Protein AF-A0AAN8D8A7-F1 (afdb_monomer)

Secondary structure (DSSP, 8-state):
--TT--PPPTT--TTSHHHHHHHHHT-TT--SEEE-TTSS-EEE-HHHHHHHTSSTTGGGSTTS-S---HHHHHHHHHHTT-----S-------HHHHS--

pLDDT: mean 79.3, std 17.34, range [37.09, 96.5]

Structure (mmCIF, N/CA/C/O backbone):
data_AF-A0AAN8D8A7-F1
#
_entry.id   AF-A0AAN8D8A7-F1
#
loop_
_atom_site.group_PDB
_atom_site.id
_atom_site.type_symbol
_atom_site.label_atom_id
_atom_site.label_alt_id
_atom_site.label_comp_id
_atom_site.label_asym_id
_atom_site.label_entity_id
_atom_site.label_seq_id
_atom_site.pdbx_PDB_ins_code
_atom_site.Cartn_x
_atom_site.Cartn_y
_atom_site.Cartn_z
_atom_site.occupancy
_atom_site.B_iso_or_equiv
_atom_site.auth_seq_id
_atom_site.auth_comp_id
_atom_site.auth_asym_id
_atom_site.auth_atom_id
_atom_site.pdbx_PDB_model_num
ATOM 1 N N . MET A 1 1 ? 6.353 -18.367 11.841 1.00 39.69 1 MET A N 1
ATOM 2 C CA . MET A 1 1 ? 6.984 -18.173 10.521 1.00 39.69 1 MET A CA 1
ATOM 3 C C . MET A 1 1 ? 8.100 -17.159 10.699 1.00 39.69 1 MET A C 1
ATOM 5 O O . MET A 1 1 ? 7.867 -16.151 11.352 1.00 39.69 1 MET A O 1
ATOM 9 N N . ASP A 1 2 ? 9.314 -17.483 10.261 1.00 37.09 2 ASP A N 1
ATOM 10 C CA . ASP A 1 2 ? 10.498 -16.638 10.451 1.00 37.09 2 ASP A CA 1
ATOM 11 C C . ASP A 1 2 ? 10.412 -15.402 9.537 1.00 37.09 2 ASP A C 1
ATOM 13 O O . ASP A 1 2 ? 10.253 -15.527 8.325 1.00 37.09 2 ASP A O 1
ATOM 17 N N . PHE A 1 3 ? 10.508 -14.197 10.107 1.00 48.66 3 PHE A N 1
ATOM 18 C CA . PHE A 1 3 ? 10.445 -12.918 9.380 1.00 48.66 3 PHE A CA 1
ATOM 19 C C . PHE A 1 3 ? 11.588 -12.724 8.369 1.00 48.66 3 PHE A C 1
ATOM 21 O O . PHE A 1 3 ? 11.584 -11.750 7.607 1.00 48.66 3 PHE A O 1
ATOM 28 N N . ARG A 1 4 ? 12.583 -13.617 8.401 1.00 46.09 4 ARG A N 1
ATOM 29 C CA . ARG A 1 4 ? 13.816 -13.553 7.615 1.00 46.09 4 ARG A CA 1
ATOM 30 C C . ARG A 1 4 ? 13.706 -14.147 6.215 1.00 46.09 4 ARG A C 1
ATOM 32 O O . ARG A 1 4 ? 14.566 -13.829 5.403 1.00 46.09 4 ARG A O 1
ATOM 39 N N . ASP A 1 5 ? 12.655 -14.904 5.899 1.00 50.41 5 ASP A N 1
ATOM 40 C CA . ASP A 1 5 ? 12.458 -15.454 4.550 1.00 50.41 5 ASP A CA 1
ATOM 41 C C . ASP A 1 5 ? 11.337 -14.730 3.787 1.00 50.41 5 ASP A C 1
ATOM 43 O O . ASP A 1 5 ? 10.329 -15.297 3.379 1.00 50.41 5 ASP A O 1
ATOM 47 N N . ARG A 1 6 ? 11.497 -13.411 3.630 1.00 62.69 6 ARG A N 1
ATOM 48 C CA . ARG A 1 6 ? 10.740 -12.602 2.653 1.00 62.69 6 ARG A CA 1
ATOM 49 C C . ARG A 1 6 ? 11.533 -12.466 1.352 1.00 62.69 6 ARG A C 1
ATOM 51 O O . ARG A 1 6 ? 11.586 -11.385 0.761 1.00 62.69 6 ARG A O 1
ATOM 58 N N . SER A 1 7 ? 12.220 -13.536 0.958 1.00 70.19 7 SER A N 1
ATOM 59 C CA . SER A 1 7 ? 12.9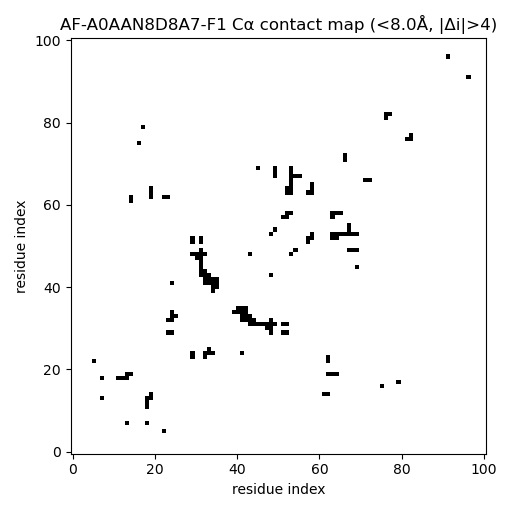22 -13.581 -0.315 1.00 70.19 7 SER A CA 1
ATOM 60 C C . SER A 1 7 ? 11.881 -13.621 -1.439 1.00 70.19 7 SER A C 1
ATOM 62 O O . SER A 1 7 ? 10.907 -14.371 -1.398 1.00 70.19 7 SER A O 1
ATOM 64 N N . LEU A 1 8 ? 12.013 -12.714 -2.407 1.00 72.88 8 LEU A N 1
ATOM 65 C CA . LEU A 1 8 ? 11.176 -12.758 -3.601 1.00 72.88 8 LEU A CA 1
ATOM 66 C C . LEU A 1 8 ? 11.688 -13.872 -4.521 1.00 72.88 8 LEU A C 1
ATOM 68 O O . LEU A 1 8 ? 12.902 -14.068 -4.576 1.00 72.88 8 LEU A O 1
ATOM 72 N N . PRO A 1 9 ? 10.801 -14.546 -5.273 1.00 78.75 9 PRO A N 1
ATOM 73 C CA . PRO A 1 9 ? 11.207 -15.482 -6.312 1.00 78.75 9 PRO A CA 1
ATOM 74 C C . PRO A 1 9 ? 12.245 -14.886 -7.268 1.00 78.75 9 PRO A C 1
ATOM 76 O O . PRO A 1 9 ? 12.179 -13.699 -7.620 1.00 78.75 9 PRO A O 1
ATOM 79 N N . ASP A 1 10 ? 13.164 -15.731 -7.731 1.00 78.50 10 ASP A N 1
ATOM 80 C CA . ASP A 1 10 ? 14.174 -15.351 -8.713 1.00 78.50 10 ASP A CA 1
ATOM 81 C C . ASP A 1 10 ? 13.523 -14.751 -9.970 1.00 78.50 10 ASP A C 1
ATOM 83 O O . ASP A 1 10 ? 12.520 -15.244 -10.488 1.00 78.50 10 ASP A O 1
ATOM 87 N N . GLY A 1 11 ? 14.088 -13.644 -10.457 1.00 80.19 11 GLY A N 1
ATOM 88 C CA . GLY A 1 11 ? 13.574 -12.913 -11.620 1.00 80.19 11 GLY A CA 1
ATOM 89 C C . GLY A 1 11 ? 12.574 -11.796 -11.298 1.00 80.19 11 GLY A C 1
ATOM 90 O O . GLY A 1 11 ? 12.258 -10.998 -12.184 1.00 80.19 11 GLY A O 1
ATOM 91 N N . ILE A 1 12 ? 12.124 -11.652 -10.046 1.00 82.38 12 ILE A N 1
ATOM 92 C CA . ILE A 1 12 ? 11.326 -10.491 -9.633 1.00 82.38 12 ILE A CA 1
ATOM 93 C C . ILE A 1 12 ? 12.252 -9.341 -9.240 1.00 82.38 12 ILE A C 1
ATOM 95 O O . ILE A 1 12 ? 13.016 -9.427 -8.283 1.00 82.38 12 ILE A O 1
ATOM 99 N N . ASN A 1 13 ? 12.145 -8.210 -9.942 1.00 86.06 13 ASN A N 1
ATOM 100 C CA . ASN A 1 13 ? 12.854 -6.997 -9.545 1.00 86.06 13 ASN A CA 1
ATOM 101 C C . ASN A 1 13 ? 12.284 -6.467 -8.211 1.00 86.06 13 ASN A C 1
ATOM 103 O O . ASN A 1 13 ? 11.149 -5.982 -8.197 1.00 86.06 13 ASN A O 1
ATOM 107 N N . PRO A 1 14 ? 13.057 -6.463 -7.107 1.00 84.88 14 PRO A N 1
ATOM 108 C CA . PRO A 1 14 ? 12.557 -6.087 -5.786 1.00 84.88 14 PRO A CA 1
ATOM 109 C C . PRO A 1 14 ? 12.147 -4.613 -5.686 1.00 84.88 14 PRO A C 1
ATOM 111 O O . PRO A 1 14 ? 11.476 -4.234 -4.725 1.00 84.88 14 PRO A O 1
ATOM 114 N N . MET A 1 15 ? 12.553 -3.779 -6.647 1.00 85.56 15 MET A N 1
ATOM 115 C CA . MET A 1 15 ? 12.247 -2.350 -6.687 1.00 85.56 15 MET A CA 1
ATOM 116 C C . MET A 1 15 ? 10.968 -2.023 -7.458 1.00 85.56 15 MET A C 1
ATOM 118 O O . MET A 1 15 ? 10.519 -0.874 -7.405 1.00 85.56 15 MET A O 1
ATOM 122 N N . ASN A 1 16 ? 10.384 -2.992 -8.170 1.00 89.56 16 ASN A N 1
ATOM 123 C CA . ASN A 1 16 ? 9.137 -2.774 -8.892 1.00 89.56 16 ASN A CA 1
ATOM 124 C C . ASN A 1 16 ? 7.941 -2.659 -7.929 1.00 89.56 16 ASN A C 1
ATOM 126 O O . ASN A 1 16 ? 8.021 -2.987 -6.743 1.00 89.56 16 ASN A O 1
ATOM 130 N N . PHE A 1 17 ? 6.825 -2.145 -8.441 1.00 91.12 17 PHE A N 1
ATOM 131 C CA . PHE A 1 17 ? 5.646 -1.889 -7.620 1.00 91.12 17 PHE A CA 1
ATOM 132 C C . PHE A 1 17 ? 5.048 -3.166 -6.995 1.00 91.12 17 PHE A C 1
ATOM 134 O O . PHE A 1 17 ? 4.844 -3.140 -5.784 1.00 91.12 17 PHE A O 1
ATOM 141 N N . PRO A 1 18 ? 4.834 -4.285 -7.722 1.00 92.12 18 PRO A N 1
ATOM 142 C CA . PRO A 1 18 ? 4.288 -5.510 -7.129 1.00 92.12 18 PRO A CA 1
ATOM 143 C C . PRO A 1 18 ? 5.134 -6.068 -5.984 1.00 92.12 18 PRO A C 1
ATOM 145 O O . PRO A 1 18 ? 4.598 -6.425 -4.940 1.00 92.12 18 PRO A O 1
ATOM 148 N N . ALA A 1 19 ? 6.460 -6.080 -6.143 1.00 90.62 19 ALA A N 1
ATOM 149 C CA . ALA A 1 19 ? 7.391 -6.519 -5.111 1.00 90.62 19 ALA A CA 1
ATOM 150 C C . ALA A 1 19 ? 7.278 -5.669 -3.838 1.00 90.62 19 ALA A C 1
ATOM 152 O O . ALA A 1 19 ? 7.210 -6.200 -2.728 1.00 90.62 19 ALA A O 1
ATOM 153 N N . LYS A 1 20 ? 7.239 -4.341 -4.000 1.00 90.69 20 LYS A N 1
ATOM 154 C CA . LYS A 1 20 ? 7.073 -3.402 -2.884 1.00 90.69 20 LYS A CA 1
ATOM 155 C C . LYS A 1 20 ? 5.708 -3.537 -2.225 1.00 90.69 20 LYS A C 1
ATOM 157 O O . LYS A 1 20 ? 5.637 -3.569 -1.003 1.00 90.69 20 LYS A O 1
ATOM 162 N N . LEU A 1 21 ? 4.646 -3.649 -3.021 1.00 92.44 21 LEU A N 1
ATOM 163 C CA . LEU A 1 21 ? 3.285 -3.837 -2.531 1.00 92.44 21 LEU A CA 1
ATOM 164 C C . LEU A 1 21 ? 3.176 -5.124 -1.708 1.00 92.44 21 LEU A C 1
ATOM 166 O O . LEU A 1 21 ? 2.661 -5.087 -0.599 1.00 92.44 21 LEU A O 1
ATOM 170 N N . TRP A 1 22 ? 3.727 -6.236 -2.195 1.00 90.81 22 TRP A N 1
ATOM 171 C CA . TRP A 1 22 ? 3.708 -7.497 -1.459 1.00 90.81 22 TRP A CA 1
ATOM 172 C C . TRP A 1 22 ? 4.417 -7.377 -0.105 1.00 90.81 22 TRP A C 1
ATOM 174 O O . TRP A 1 22 ? 3.844 -7.752 0.916 1.00 90.81 22 TRP A O 1
ATOM 184 N N . ARG A 1 23 ? 5.627 -6.798 -0.053 1.00 90.06 23 ARG A N 1
ATOM 185 C CA . ARG A 1 23 ? 6.342 -6.599 1.224 1.00 90.06 23 ARG A CA 1
ATOM 186 C C . ARG A 1 23 ? 5.596 -5.652 2.161 1.00 90.06 23 ARG A C 1
ATOM 188 O O . ARG A 1 23 ? 5.588 -5.881 3.366 1.00 90.06 23 ARG A O 1
ATOM 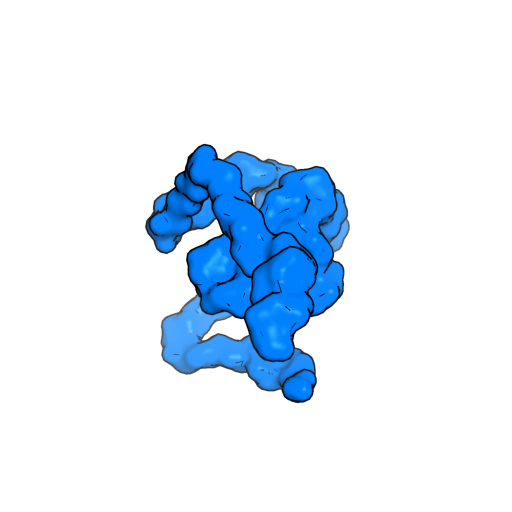195 N N . LEU A 1 24 ? 4.971 -4.616 1.605 1.00 90.62 24 LEU A N 1
ATOM 196 C CA . LEU A 1 24 ? 4.190 -3.628 2.338 1.00 90.62 24 LEU A CA 1
ATOM 197 C C . LEU A 1 24 ? 2.975 -4.265 3.026 1.00 90.62 24 LEU A C 1
ATOM 199 O O . LEU A 1 24 ? 2.811 -4.075 4.227 1.00 90.62 24 LEU A O 1
ATOM 203 N N . VAL A 1 25 ? 2.160 -5.023 2.287 1.00 92.06 25 VAL A N 1
ATOM 204 C CA . VAL A 1 25 ? 0.925 -5.641 2.805 1.00 92.06 25 VAL A CA 1
ATOM 205 C C . VAL A 1 25 ? 1.239 -6.795 3.770 1.00 92.06 25 VAL A C 1
ATOM 207 O O . VAL A 1 25 ? 0.504 -7.027 4.720 1.00 92.06 25 VAL A O 1
ATOM 210 N N . ASN A 1 26 ? 2.358 -7.503 3.570 1.00 89.31 26 ASN A N 1
ATOM 211 C CA . ASN A 1 26 ? 2.780 -8.625 4.423 1.00 89.31 26 ASN A CA 1
ATOM 212 C C . ASN A 1 26 ? 3.688 -8.214 5.599 1.00 89.31 26 ASN A C 1
ATOM 214 O O . ASN A 1 26 ? 4.312 -9.064 6.240 1.00 89.31 26 ASN A O 1
ATOM 218 N N . ASN A 1 27 ? 3.840 -6.919 5.877 1.00 88.00 27 ASN A N 1
ATOM 219 C CA . ASN A 1 27 ? 4.584 -6.457 7.042 1.00 88.00 27 ASN A CA 1
ATOM 220 C C . ASN A 1 27 ? 3.612 -6.171 8.196 1.00 88.00 27 ASN A C 1
ATOM 222 O O . ASN A 1 27 ? 2.874 -5.195 8.105 1.00 88.00 27 ASN A O 1
ATOM 226 N N . PRO A 1 28 ? 3.647 -6.933 9.307 1.00 87.19 28 PRO A N 1
ATOM 227 C CA . PRO A 1 28 ? 2.693 -6.759 10.408 1.00 87.19 28 PRO A CA 1
ATOM 228 C C . PRO A 1 28 ? 2.834 -5.423 11.150 1.00 87.19 28 PRO A C 1
ATOM 230 O O . PRO A 1 28 ? 1.984 -5.088 11.961 1.00 87.19 28 PRO A O 1
ATOM 233 N N . LEU A 1 29 ? 3.910 -4.669 10.903 1.00 88.06 29 LEU A N 1
ATOM 234 C CA . LEU A 1 29 ? 4.090 -3.321 11.450 1.00 88.06 29 LEU A CA 1
ATOM 235 C C . LEU A 1 29 ? 3.293 -2.252 10.689 1.00 88.06 29 LEU A C 1
ATOM 237 O O . LEU A 1 29 ? 3.226 -1.110 11.137 1.00 88.06 29 LEU A O 1
ATOM 241 N N . ASN A 1 30 ? 2.743 -2.598 9.524 1.00 89.44 30 ASN A N 1
ATOM 242 C CA . ASN A 1 30 ? 1.935 -1.699 8.719 1.00 89.44 30 ASN A CA 1
ATOM 243 C C . ASN A 1 30 ? 0.464 -1.975 9.019 1.00 89.44 30 ASN A C 1
ATOM 245 O O . ASN A 1 30 ? -0.079 -2.994 8.611 1.00 89.44 30 ASN A O 1
ATOM 249 N N . GLU A 1 31 ? -0.183 -1.053 9.716 1.00 90.00 31 GLU A N 1
ATOM 250 C CA . GLU A 1 31 ? -1.592 -1.184 10.100 1.00 90.00 31 GLU A CA 1
ATOM 251 C C . GLU A 1 31 ? -2.518 -0.516 9.075 1.00 90.00 31 GLU A C 1
ATOM 253 O O . GLU A 1 31 ? -3.697 -0.837 8.988 1.00 90.00 31 GLU A O 1
ATOM 258 N N . GLY A 1 32 ? -1.991 0.414 8.270 1.00 92.06 32 GLY A N 1
ATOM 259 C CA . GLY A 1 32 ? -2.770 1.123 7.250 1.00 92.06 32 GLY A CA 1
ATOM 260 C C . GLY A 1 32 ? -3.100 0.303 5.999 1.00 92.06 32 GLY A C 1
ATOM 261 O O . GLY A 1 32 ? -3.758 0.825 5.100 1.00 92.06 32 GLY A O 1
ATOM 262 N N . ILE A 1 33 ? -2.613 -0.936 5.892 1.00 93.69 33 ILE A N 1
ATOM 263 C CA . ILE A 1 33 ? -2.845 -1.802 4.735 1.00 93.69 33 ILE A CA 1
ATOM 264 C C . ILE A 1 33 ? -2.744 -3.283 5.107 1.00 93.69 33 ILE A C 1
ATOM 266 O O . ILE A 1 33 ? -1.778 -3.695 5.741 1.00 93.69 33 ILE A O 1
ATOM 270 N N . SER A 1 34 ? -3.702 -4.092 4.658 1.00 93.06 34 SER A N 1
ATOM 271 C CA . SER A 1 34 ? -3.708 -5.541 4.878 1.00 93.06 34 SER A CA 1
ATOM 272 C C . SER A 1 34 ? -4.420 -6.278 3.746 1.00 93.06 34 SER A C 1
ATOM 274 O O . SER A 1 34 ? -5.135 -5.677 2.943 1.00 93.06 34 SER A O 1
ATOM 276 N N . TRP A 1 35 ? -4.231 -7.593 3.685 1.00 92.00 35 TRP A N 1
ATOM 277 C CA . TRP A 1 35 ? -5.142 -8.465 2.951 1.00 92.00 35 TRP A CA 1
ATOM 278 C C . TRP A 1 35 ? -6.452 -8.618 3.729 1.00 92.00 35 TRP A C 1
ATOM 280 O O . TRP A 1 35 ? -6.474 -8.463 4.955 1.00 92.00 35 TRP A O 1
ATOM 290 N N . ASP A 1 36 ? -7.533 -8.916 3.022 1.00 90.19 36 ASP A N 1
ATOM 291 C CA . ASP A 1 36 ? -8.710 -9.527 3.626 1.00 90.19 36 ASP A CA 1
ATOM 292 C C . ASP A 1 36 ? -8.408 -10.972 4.064 1.00 90.19 36 ASP A C 1
ATOM 294 O O . ASP A 1 36 ? -7.331 -11.519 3.810 1.00 90.19 36 ASP A O 1
ATOM 298 N N . ILE A 1 37 ? -9.368 -11.608 4.737 1.00 87.31 37 ILE A N 1
ATOM 299 C CA . ILE A 1 37 ? -9.193 -12.966 5.274 1.00 87.31 37 ILE A CA 1
ATOM 300 C C . ILE A 1 37 ? -8.957 -14.022 4.182 1.00 87.31 37 ILE A C 1
ATOM 302 O O . ILE A 1 37 ? -8.384 -15.074 4.462 1.00 87.31 37 ILE A O 1
ATOM 306 N N . HIS A 1 38 ? -9.385 -13.746 2.946 1.00 89.31 38 HIS A N 1
ATOM 307 C CA . HIS A 1 38 ? -9.249 -14.649 1.806 1.00 89.31 38 HIS A CA 1
ATOM 308 C C . HIS A 1 38 ? -7.996 -14.373 0.962 1.00 89.31 38 HIS A C 1
ATOM 310 O O . HIS A 1 38 ? -7.620 -15.213 0.145 1.00 89.31 38 HIS A O 1
ATOM 316 N N . GLY A 1 39 ? -7.314 -13.240 1.165 1.00 87.75 39 GLY A N 1
ATOM 317 C CA . GLY A 1 39 ? -6.167 -12.836 0.350 1.00 87.75 39 GLY A CA 1
ATOM 318 C C . GLY A 1 39 ? -6.543 -12.362 -1.057 1.00 87.75 39 GLY A C 1
ATOM 319 O O . GLY A 1 39 ? -5.694 -12.345 -1.947 1.00 87.75 39 GLY A O 1
ATOM 320 N N . GLU A 1 40 ? -7.803 -11.994 -1.275 1.00 88.25 40 GLU A N 1
ATOM 321 C CA . GLU A 1 40 ? -8.349 -11.583 -2.570 1.00 88.25 40 GLU A CA 1
ATOM 322 C C . GLU A 1 40 ? -8.387 -10.059 -2.717 1.00 88.25 40 GLU A C 1
ATOM 324 O O . GLU A 1 40 ? -8.255 -9.525 -3.823 1.00 88.25 40 GLU A O 1
ATOM 329 N N . VAL A 1 41 ? -8.542 -9.342 -1.601 1.00 91.12 41 VAL A N 1
ATOM 330 C CA . VAL A 1 41 ? -8.722 -7.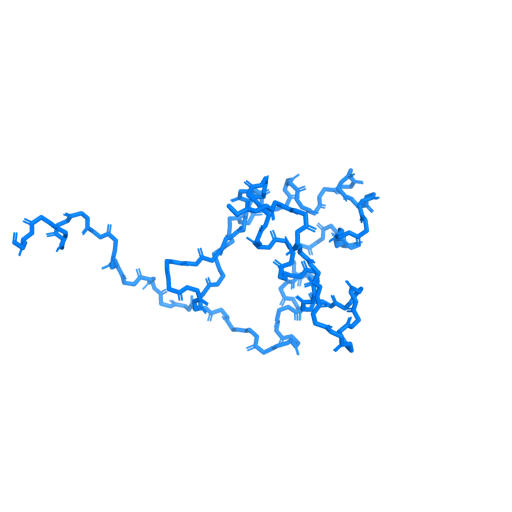889 -1.577 1.00 91.12 41 VAL A CA 1
ATOM 331 C C . VAL A 1 41 ? -7.677 -7.241 -0.680 1.00 91.12 41 VAL A C 1
ATOM 333 O O . VAL A 1 41 ? -7.364 -7.723 0.404 1.00 91.12 41 VAL A O 1
ATOM 336 N N . ILE A 1 42 ? -7.150 -6.100 -1.127 1.00 93.12 42 ILE A N 1
ATOM 337 C CA . ILE A 1 42 ? -6.309 -5.239 -0.296 1.00 93.12 42 ILE A CA 1
ATOM 338 C C . ILE A 1 42 ? -7.202 -4.203 0.385 1.00 93.12 42 ILE A C 1
ATOM 340 O O . ILE A 1 42 ? -7.844 -3.384 -0.278 1.00 93.1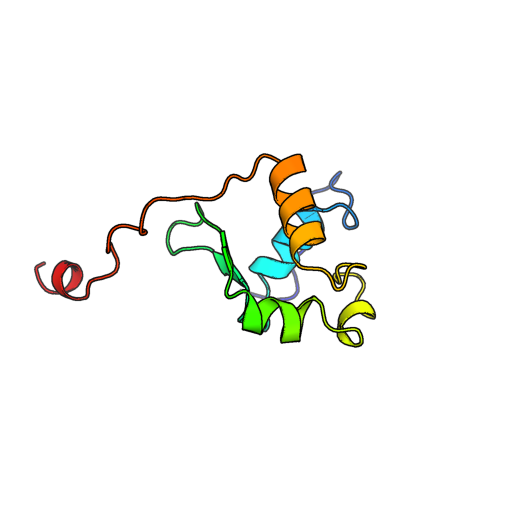2 42 ILE A O 1
ATOM 344 N N . LEU A 1 43 ? -7.201 -4.224 1.712 1.00 92.94 43 LEU A N 1
ATOM 345 C CA . LEU A 1 43 ? -7.856 -3.252 2.573 1.00 92.94 43 LEU A CA 1
ATOM 346 C C . LEU A 1 43 ? -6.869 -2.126 2.879 1.00 92.94 43 LEU A C 1
ATOM 348 O O . LEU A 1 43 ? -5.715 -2.384 3.215 1.00 92.94 43 LEU A O 1
ATOM 352 N N . ILE A 1 44 ? -7.308 -0.875 2.741 1.00 93.94 44 ILE A N 1
ATOM 353 C CA . ILE A 1 44 ? -6.467 0.298 2.994 1.00 93.94 44 ILE A CA 1
ATOM 354 C C . ILE A 1 44 ? -7.244 1.283 3.862 1.00 93.94 44 ILE A C 1
ATOM 356 O O . ILE A 1 44 ? -8.233 1.862 3.407 1.00 93.94 44 ILE A O 1
ATOM 360 N N . ASP A 1 45 ? -6.760 1.525 5.079 1.00 93.88 45 ASP A N 1
ATOM 361 C CA . ASP A 1 45 ? -7.151 2.706 5.848 1.00 93.88 45 ASP A CA 1
ATOM 362 C C . ASP A 1 45 ? -6.335 3.885 5.321 1.00 93.88 45 ASP A C 1
ATOM 364 O O . ASP A 1 45 ? -5.139 4.002 5.591 1.00 93.88 45 ASP A O 1
ATOM 368 N N . GLN A 1 46 ? -6.968 4.758 4.535 1.00 93.19 46 GLN A N 1
ATOM 369 C CA . GLN A 1 46 ? -6.266 5.855 3.874 1.00 93.19 46 GLN A CA 1
ATOM 370 C C . GLN A 1 46 ? -5.531 6.768 4.867 1.00 93.19 46 GLN A C 1
ATOM 372 O O . GLN A 1 46 ? -4.397 7.168 4.600 1.00 93.19 46 GLN A O 1
ATOM 377 N N . HIS A 1 47 ? -6.144 7.093 6.009 1.00 93.00 47 HIS A N 1
ATOM 378 C CA . HIS A 1 47 ? -5.550 8.029 6.961 1.00 93.00 47 HIS A CA 1
ATOM 379 C C . HIS A 1 47 ? -4.306 7.424 7.619 1.00 93.00 47 HIS A C 1
ATOM 381 O O . HIS A 1 47 ? -3.252 8.066 7.703 1.00 93.00 47 HIS A O 1
ATOM 387 N N . LEU A 1 48 ? -4.407 6.166 8.049 1.00 92.81 48 LEU A N 1
ATOM 388 C CA . LEU A 1 48 ? -3.294 5.460 8.670 1.00 92.81 48 LEU A CA 1
ATOM 389 C C . LEU A 1 48 ? -2.185 5.152 7.659 1.00 92.81 48 LEU A C 1
ATOM 391 O O . LEU A 1 48 ? -1.004 5.314 7.972 1.00 92.81 48 LEU A O 1
ATOM 395 N N . PHE A 1 49 ? -2.559 4.795 6.430 1.00 93.06 49 PHE A N 1
ATOM 396 C CA . PHE A 1 49 ? -1.637 4.556 5.326 1.00 93.06 49 PHE A CA 1
ATOM 397 C C . PHE A 1 49 ? -0.811 5.799 4.993 1.00 93.06 49 PHE A C 1
ATOM 399 O O . PHE A 1 49 ? 0.416 5.726 4.896 1.00 93.06 49 PHE A O 1
ATOM 406 N N . GLU A 1 50 ? -1.452 6.961 4.864 1.00 92.81 50 GLU A N 1
ATOM 407 C CA . GLU A 1 50 ? -0.750 8.220 4.607 1.00 92.81 50 GLU A CA 1
ATOM 408 C C . GLU A 1 50 ? 0.234 8.556 5.740 1.00 92.81 50 GLU A C 1
ATOM 410 O O . GLU A 1 50 ? 1.382 8.929 5.483 1.00 92.81 50 GLU A O 1
ATOM 415 N N . LYS A 1 51 ? -0.180 8.350 6.996 1.00 90.62 51 LYS A N 1
ATOM 416 C CA . LYS A 1 51 ? 0.634 8.631 8.186 1.00 90.62 51 LYS A CA 1
ATOM 417 C C . LYS A 1 51 ? 1.821 7.677 8.355 1.00 90.62 51 LYS A C 1
ATOM 419 O O . LYS A 1 51 ? 2.902 8.126 8.731 1.00 90.62 51 LYS A O 1
ATOM 424 N N . GLN A 1 52 ? 1.634 6.378 8.129 1.00 89.50 52 GLN A N 1
ATOM 425 C CA . GLN A 1 52 ? 2.671 5.364 8.350 1.00 89.50 52 GLN A CA 1
ATOM 426 C C . GLN A 1 52 ? 3.576 5.198 7.123 1.00 89.50 52 GLN A C 1
ATOM 428 O O . GLN A 1 52 ? 4.798 5.186 7.260 1.00 89.50 52 GLN A O 1
ATOM 433 N N . ILE A 1 53 ? 2.990 5.110 5.925 1.00 88.88 53 ILE A N 1
ATOM 434 C CA . ILE A 1 53 ? 3.671 4.634 4.711 1.00 88.88 53 ILE A CA 1
ATOM 435 C C . ILE A 1 53 ? 4.080 5.773 3.781 1.00 88.88 53 ILE A C 1
ATOM 437 O O . ILE A 1 53 ? 5.175 5.743 3.223 1.00 88.88 53 ILE A O 1
ATOM 441 N N . LEU A 1 54 ? 3.222 6.783 3.613 1.00 90.00 54 LEU A N 1
ATOM 442 C CA . LEU A 1 54 ? 3.487 7.917 2.717 1.00 90.00 54 LEU A CA 1
ATOM 443 C C . LEU A 1 54 ? 4.097 9.125 3.442 1.00 90.00 54 LEU A C 1
ATOM 445 O O . LEU A 1 54 ? 4.211 10.209 2.865 1.00 90.00 54 LEU A O 1
ATOM 449 N N . SER A 1 55 ? 4.519 8.961 4.699 1.00 85.19 55 SER A N 1
ATOM 450 C CA . SER A 1 55 ? 5.150 10.048 5.440 1.00 85.19 55 SER A CA 1
ATOM 451 C C . SER A 1 55 ? 6.547 10.371 4.888 1.00 85.19 55 SER A C 1
ATOM 453 O O . SER A 1 55 ? 7.296 9.469 4.502 1.00 85.19 55 SER A O 1
ATOM 455 N N . PRO A 1 56 ? 6.981 11.645 4.929 1.00 75.75 56 PRO A N 1
ATOM 456 C CA . PRO A 1 56 ? 8.332 12.029 4.518 1.00 75.75 56 PRO A CA 1
ATOM 457 C C . PRO A 1 56 ? 9.456 11.342 5.303 1.00 75.75 56 PRO A C 1
ATOM 459 O O . PRO A 1 56 ? 10.597 11.389 4.870 1.00 75.75 56 PRO A O 1
ATOM 462 N N . ARG A 1 57 ? 9.164 10.737 6.463 1.00 75.56 57 ARG A N 1
ATOM 463 C CA . ARG A 1 57 ? 10.139 9.975 7.261 1.00 75.56 57 ARG A CA 1
ATOM 464 C C . ARG A 1 57 ? 10.244 8.515 6.813 1.00 75.56 57 ARG A C 1
ATOM 466 O O . ARG A 1 57 ? 11.319 7.927 6.908 1.00 75.56 57 ARG A O 1
ATOM 473 N N . ALA A 1 58 ? 9.150 7.947 6.305 1.00 71.88 58 ALA A N 1
ATOM 474 C CA . ALA A 1 58 ? 9.091 6.564 5.841 1.00 71.88 58 ALA A CA 1
ATOM 475 C C . ALA A 1 58 ? 9.860 6.336 4.528 1.00 71.88 58 ALA A C 1
ATOM 477 O O . ALA A 1 58 ? 10.263 5.211 4.254 1.00 71.88 58 ALA A O 1
ATOM 478 N N . ASN A 1 59 ? 10.141 7.392 3.753 1.00 65.81 59 ASN A N 1
ATOM 479 C CA . ASN A 1 59 ? 10.844 7.334 2.460 1.00 65.81 59 ASN A CA 1
ATOM 480 C C . ASN A 1 59 ? 12.318 6.865 2.517 1.00 65.81 59 ASN A C 1
ATOM 482 O O . ASN A 1 59 ? 12.960 6.755 1.473 1.00 65.81 59 ASN A O 1
ATOM 486 N N . THR A 1 60 ? 12.851 6.608 3.713 1.00 65.56 60 THR A N 1
ATOM 487 C CA . THR A 1 60 ? 14.248 6.217 3.945 1.00 65.56 60 THR A CA 1
ATOM 488 C C . THR A 1 60 ? 14.477 4.706 3.849 1.00 65.56 60 THR A C 1
ATOM 490 O O . THR A 1 60 ? 15.618 4.269 3.705 1.00 65.56 60 THR A O 1
ATOM 493 N N . SER A 1 61 ? 13.410 3.900 3.880 1.00 71.50 61 SER A N 1
ATOM 494 C CA . SER A 1 61 ? 13.496 2.448 3.701 1.00 71.50 61 SER A CA 1
ATOM 495 C C . SER A 1 61 ? 13.583 2.067 2.212 1.00 71.50 61 SER A C 1
ATOM 497 O O . SER A 1 61 ? 12.875 2.661 1.393 1.00 71.50 61 SER A O 1
ATOM 499 N N . PRO A 1 62 ? 14.363 1.034 1.828 1.00 68.75 62 PRO A N 1
ATOM 500 C CA . PRO A 1 62 ? 14.367 0.484 0.464 1.00 68.75 62 PRO A CA 1
ATOM 501 C C . PRO A 1 62 ? 12.967 0.089 -0.044 1.00 68.75 62 PRO A C 1
ATOM 503 O O . PRO A 1 62 ? 12.672 0.165 -1.244 1.00 68.75 62 PRO A O 1
ATOM 506 N N . ASP A 1 63 ? 12.088 -0.278 0.888 1.00 68.44 63 ASP A N 1
ATOM 507 C CA . ASP A 1 63 ? 10.720 -0.727 0.629 1.00 68.44 63 ASP A CA 1
ATOM 508 C C . ASP A 1 63 ? 9.713 0.415 0.529 1.00 68.44 63 ASP A C 1
ATOM 510 O O . ASP A 1 63 ? 8.568 0.205 0.131 1.00 68.44 63 ASP A O 1
ATOM 514 N N . ALA A 1 64 ? 10.140 1.641 0.826 1.00 75.44 64 ALA A N 1
ATOM 515 C CA . ALA A 1 64 ? 9.263 2.791 0.821 1.00 75.44 64 ALA A CA 1
ATOM 516 C C . ALA A 1 64 ? 8.814 3.183 -0.591 1.00 75.44 64 ALA A C 1
ATOM 518 O O . ALA A 1 64 ? 9.531 3.037 -1.599 1.00 75.44 64 ALA A O 1
ATOM 519 N N . PHE A 1 65 ? 7.615 3.756 -0.650 1.00 83.06 65 PHE A N 1
ATOM 520 C CA . PHE A 1 65 ? 7.131 4.460 -1.824 1.00 83.06 65 PHE A CA 1
ATOM 521 C C . PHE A 1 65 ? 7.721 5.870 -1.827 1.00 83.06 65 PHE A C 1
ATOM 523 O O . PHE A 1 65 ? 7.668 6.587 -0.836 1.00 83.06 65 PHE A O 1
ATOM 530 N N . LYS A 1 66 ? 8.280 6.297 -2.965 1.00 80.38 66 LYS A N 1
ATOM 531 C CA . LYS 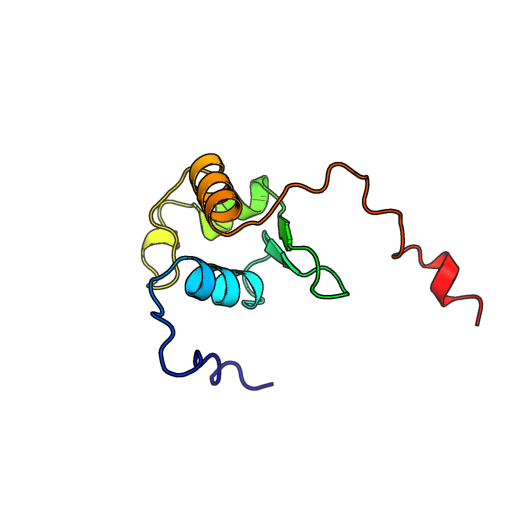A 1 66 ? 8.873 7.642 -3.115 1.00 80.38 66 LYS A CA 1
ATOM 532 C C . LYS A 1 66 ? 7.833 8.766 -3.177 1.00 80.38 66 LYS A C 1
ATOM 534 O O . LYS A 1 66 ? 8.193 9.926 -3.344 1.00 80.38 66 LYS A O 1
ATOM 539 N N . THR A 1 67 ? 6.550 8.424 -3.134 1.00 83.38 67 THR A N 1
ATOM 540 C CA . THR A 1 67 ? 5.452 9.381 -3.197 1.00 83.38 67 THR A CA 1
ATOM 541 C C . THR A 1 67 ? 4.889 9.605 -1.805 1.00 83.38 67 THR A C 1
ATOM 543 O O . THR A 1 67 ? 4.803 8.672 -1.017 1.00 83.38 67 THR A O 1
ATOM 546 N N . THR A 1 68 ? 4.481 10.836 -1.531 1.00 86.19 68 THR A N 1
ATOM 547 C CA . THR A 1 68 ? 3.700 11.201 -0.345 1.00 86.19 68 THR A CA 1
ATOM 548 C C . THR A 1 68 ? 2.208 11.341 -0.669 1.00 86.19 68 THR A C 1
ATOM 550 O O . THR A 1 68 ? 1.414 11.714 0.184 1.00 86.19 68 THR A O 1
ATOM 553 N N . ASN A 1 69 ? 1.816 11.078 -1.922 1.00 90.62 69 ASN A N 1
ATOM 554 C CA . ASN A 1 69 ? 0.469 11.312 -2.426 1.00 90.62 69 ASN A CA 1
ATOM 555 C C . ASN A 1 69 ? -0.268 9.985 -2.637 1.00 90.62 69 ASN A C 1
ATOM 557 O O . ASN A 1 69 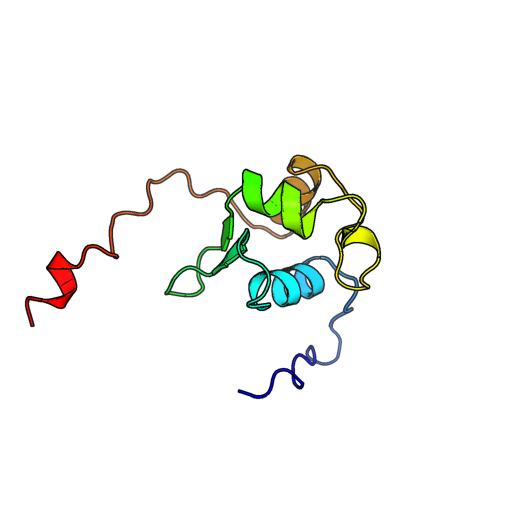? 0.125 9.163 -3.472 1.00 90.62 69 ASN A O 1
ATOM 561 N N . PHE A 1 70 ? -1.391 9.819 -1.941 1.00 93.62 70 PHE A N 1
ATOM 562 C CA . PHE A 1 70 ? -2.219 8.620 -2.022 1.00 93.62 70 PHE A CA 1
ATOM 563 C C . PHE A 1 70 ? -2.744 8.326 -3.433 1.00 93.62 70 PHE A C 1
ATOM 565 O O . PHE A 1 70 ? -2.698 7.187 -3.893 1.00 93.62 70 PHE A O 1
ATOM 572 N N . SER A 1 71 ? -3.129 9.349 -4.197 1.00 93.69 71 SER A N 1
ATOM 573 C CA . SER A 1 71 ? -3.577 9.175 -5.587 1.00 93.69 71 SER A CA 1
ATOM 574 C C . SER A 1 71 ? -2.476 8.611 -6.488 1.00 93.69 71 SER A C 1
ATOM 576 O O . SER A 1 71 ? -2.758 7.876 -7.433 1.00 93.69 71 SER A O 1
ATOM 578 N N . SER A 1 72 ? -1.204 8.906 -6.199 1.00 93.50 72 SER A N 1
ATOM 579 C CA . SER A 1 72 ? -0.085 8.307 -6.938 1.00 93.50 72 SER A CA 1
ATOM 580 C C . SER A 1 72 ? 0.074 6.820 -6.632 1.00 93.50 72 SER A C 1
ATOM 582 O O . SER A 1 72 ? 0.415 6.057 -7.535 1.00 93.50 72 SER A O 1
ATOM 584 N N . PHE A 1 73 ? -0.201 6.408 -5.393 1.00 94.19 73 PHE A N 1
ATOM 585 C CA . PHE A 1 73 ? -0.253 5.000 -5.011 1.00 94.19 73 PHE A CA 1
ATOM 586 C C . PHE A 1 73 ? -1.431 4.282 -5.690 1.00 94.19 73 PHE A C 1
ATOM 588 O O . PHE A 1 73 ? -1.225 3.263 -6.346 1.00 94.19 73 PHE A O 1
ATOM 595 N N . VAL A 1 74 ? -2.632 4.869 -5.663 1.00 94.12 74 VAL A N 1
ATOM 596 C CA . VAL A 1 74 ? -3.815 4.334 -6.367 1.00 94.12 74 VAL A CA 1
ATOM 597 C C . VAL A 1 74 ? -3.573 4.216 -7.873 1.00 94.12 74 VAL A C 1
ATOM 599 O O . VAL A 1 74 ? -3.929 3.217 -8.493 1.00 94.12 74 VAL A O 1
ATOM 602 N N . ARG A 1 75 ? -2.901 5.194 -8.487 1.00 94.94 75 ARG A N 1
ATOM 603 C CA . ARG A 1 75 ? -2.522 5.108 -9.903 1.00 94.94 75 ARG A CA 1
ATOM 604 C C . ARG A 1 75 ? -1.620 3.906 -10.180 1.00 94.94 75 ARG A C 1
ATOM 606 O O . ARG A 1 75 ? -1.781 3.277 -11.220 1.00 94.94 75 ARG A O 1
ATOM 613 N N . GLN A 1 76 ? -0.677 3.594 -9.290 1.00 95.19 76 GLN A N 1
ATOM 614 C CA . GLN A 1 76 ? 0.140 2.390 -9.442 1.00 95.19 76 GLN A CA 1
ATOM 615 C C . GLN A 1 76 ? -0.714 1.126 -9.327 1.00 95.19 76 GLN A C 1
ATOM 617 O O . GLN A 1 76 ? -0.611 0.277 -10.199 1.00 95.19 76 GLN A O 1
ATOM 622 N N . LEU A 1 77 ? -1.615 1.034 -8.344 1.00 94.81 77 LEU A N 1
ATOM 623 C CA . LEU A 1 77 ? -2.564 -0.082 -8.249 1.00 94.81 77 LEU A CA 1
ATOM 624 C C . LEU A 1 77 ? -3.321 -0.292 -9.574 1.00 94.81 77 LEU A C 1
ATOM 626 O O . LEU A 1 77 ? -3.299 -1.389 -10.131 1.00 94.81 77 LEU A O 1
ATOM 630 N N . ASN A 1 78 ? -3.881 0.778 -10.140 1.00 95.75 78 ASN A N 1
ATOM 631 C CA 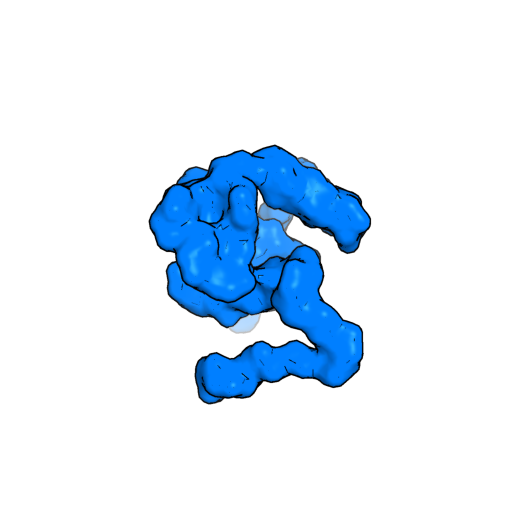. ASN A 1 78 ? -4.615 0.717 -11.406 1.00 95.75 78 ASN A CA 1
ATOM 632 C C . ASN A 1 78 ? -3.740 0.254 -12.586 1.00 95.75 78 ASN A C 1
ATOM 634 O O . ASN A 1 78 ? -4.196 -0.526 -13.418 1.00 95.75 78 ASN A O 1
ATOM 638 N N . LEU A 1 79 ? -2.479 0.702 -12.663 1.00 96.50 79 LEU A N 1
ATOM 639 C CA . LEU A 1 79 ? -1.539 0.277 -13.713 1.00 96.50 79 LEU A CA 1
ATOM 640 C C . LEU A 1 79 ? -1.217 -1.220 -13.656 1.00 96.50 79 LEU A C 1
ATOM 642 O O . LEU A 1 79 ? -0.910 -1.810 -14.688 1.00 96.50 79 LEU A O 1
ATOM 646 N N . TYR A 1 80 ? -1.298 -1.825 -12.472 1.00 94.50 80 TYR A N 1
ATOM 647 C CA . TYR A 1 80 ? -1.080 -3.257 -12.264 1.00 94.50 80 TYR A CA 1
ATOM 648 C C . TYR A 1 80 ? -2.388 -4.060 -12.189 1.00 94.50 80 TYR A C 1
ATOM 650 O O . TYR A 1 80 ? -2.371 -5.222 -11.797 1.00 94.50 80 TYR A O 1
ATOM 658 N N . GLY A 1 81 ? -3.515 -3.470 -12.600 1.00 94.75 81 GLY A N 1
ATOM 659 C CA . GLY A 1 81 ? -4.780 -4.182 -12.794 1.00 94.75 81 GLY A CA 1
ATOM 660 C C . GLY A 1 81 ? -5.682 -4.278 -11.564 1.00 94.75 81 GLY A C 1
ATOM 661 O O . GLY A 1 81 ? -6.771 -4.844 -11.670 1.00 94.75 81 GLY A O 1
ATOM 662 N N . PHE A 1 82 ? -5.291 -3.696 -10.427 1.00 93.94 82 PHE A N 1
ATOM 663 C CA . PHE A 1 82 ? -6.188 -3.576 -9.280 1.00 93.94 82 PHE A CA 1
ATOM 664 C C . PHE A 1 82 ? -7.350 -2.645 -9.625 1.00 93.94 82 PHE A C 1
ATOM 666 O O . PHE A 1 82 ? -7.188 -1.644 -1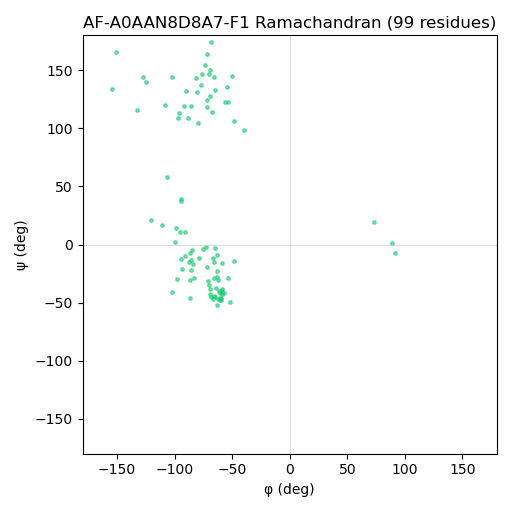0.327 1.00 93.94 82 PHE A O 1
ATOM 673 N N . LYS A 1 83 ? -8.532 -2.970 -9.107 1.00 93.31 83 LYS A N 1
ATOM 674 C CA . LYS A 1 83 ? -9.738 -2.156 -9.250 1.00 93.31 83 LYS A CA 1
ATOM 675 C C . LYS A 1 83 ? -10.333 -1.910 -7.878 1.00 93.31 83 LYS A C 1
ATOM 677 O O . LYS A 1 83 ? -10.295 -2.783 -7.016 1.00 93.31 83 LYS A O 1
ATOM 682 N N . LYS A 1 84 ? -10.895 -0.719 -7.691 1.00 90.44 84 LYS A N 1
ATOM 683 C CA . LYS A 1 84 ? -11.665 -0.418 -6.490 1.00 90.44 84 LYS A CA 1
ATOM 684 C C . LYS A 1 84 ? -12.912 -1.303 -6.466 1.00 90.44 84 LYS A C 1
ATOM 686 O O . LYS A 1 84 ? -13.609 -1.416 -7.473 1.00 90.44 84 LYS A O 1
ATOM 691 N N . VAL A 1 85 ? -13.179 -1.919 -5.321 1.00 87.19 85 VAL A N 1
ATOM 692 C CA . VAL A 1 85 ? -14.423 -2.646 -5.073 1.00 87.19 85 VAL A CA 1
ATOM 693 C C . VAL A 1 85 ? -15.432 -1.635 -4.526 1.00 87.19 85 VAL A C 1
ATOM 695 O O . VAL A 1 85 ? -15.264 -1.127 -3.423 1.00 87.19 85 VAL A O 1
ATOM 698 N N . ASP A 1 86 ? -16.443 -1.291 -5.328 1.00 71.44 86 ASP A N 1
ATOM 699 C CA . ASP A 1 86 ? -17.497 -0.332 -4.945 1.00 71.44 86 ASP A CA 1
ATOM 700 C C . ASP A 1 86 ? -18.645 -0.986 -4.162 1.00 71.44 86 ASP A C 1
ATOM 702 O O . ASP A 1 86 ? -19.563 -0.306 -3.701 1.00 71.44 86 ASP A O 1
ATOM 706 N N . GLN A 1 87 ? -18.618 -2.310 -4.006 1.00 61.50 87 GLN A N 1
ATOM 707 C CA . GLN A 1 87 ? -19.580 -2.993 -3.154 1.00 61.50 87 GLN A CA 1
ATOM 708 C C . GLN A 1 87 ? -19.172 -2.791 -1.692 1.00 61.50 87 GLN A C 1
ATOM 710 O O . GLN A 1 87 ? -17.985 -2.933 -1.386 1.00 61.50 87 GLN A O 1
ATOM 715 N N . PRO A 1 88 ? -20.116 -2.511 -0.769 1.00 54.44 88 PRO A N 1
ATOM 716 C CA . PRO A 1 88 ? -19.835 -2.786 0.629 1.00 54.44 88 PRO A CA 1
ATOM 717 C C . PRO A 1 88 ? -19.420 -4.252 0.663 1.00 54.44 88 PRO A C 1
ATOM 719 O O . PRO A 1 88 ? -20.166 -5.090 0.148 1.00 54.44 88 PRO A O 1
ATOM 722 N N . ILE A 1 89 ? -18.214 -4.542 1.163 1.00 56.47 89 ILE A N 1
ATOM 723 C CA . ILE A 1 89 ? -17.804 -5.914 1.461 1.00 56.47 89 ILE A CA 1
ATOM 724 C C . ILE A 1 89 ? -18.977 -6.469 2.254 1.00 56.47 89 ILE A C 1
ATOM 726 O O . ILE A 1 89 ? -19.268 -5.979 3.349 1.00 56.47 89 ILE A O 1
ATOM 730 N N . LYS A 1 90 ? -19.771 -7.344 1.621 1.00 47.75 90 LYS A N 1
ATOM 731 C CA . LYS A 1 90 ? -20.921 -7.936 2.289 1.00 47.75 90 LYS A CA 1
ATOM 732 C C . LYS A 1 90 ? -20.324 -8.569 3.522 1.00 47.75 90 LYS A C 1
ATOM 734 O O . LYS A 1 90 ? -19.373 -9.328 3.380 1.00 47.75 90 LYS A O 1
ATOM 739 N N . GLN A 1 91 ? -20.828 -8.164 4.682 1.00 47.81 91 GLN A N 1
ATOM 740 C CA . GLN A 1 91 ? -20.505 -8.742 5.974 1.00 47.81 91 GLN A CA 1
ATOM 741 C C . GLN A 1 91 ? -20.402 -10.263 5.808 1.00 47.81 91 GLN A C 1
ATOM 743 O O . GLN A 1 91 ? -21.418 -10.940 5.727 1.00 47.81 91 GLN A O 1
ATOM 748 N N . LEU A 1 92 ? -19.183 -10.776 5.673 1.00 49.00 92 LEU A N 1
ATOM 749 C CA . LEU A 1 92 ? -18.865 -12.187 5.868 1.00 49.00 92 LEU A CA 1
ATOM 750 C C . LEU A 1 92 ? -18.017 -12.343 7.139 1.00 49.00 92 LEU A C 1
ATOM 752 O O . LEU A 1 92 ? -17.417 -13.378 7.375 1.00 49.00 92 LEU A O 1
ATOM 756 N N . ASP A 1 93 ? -18.023 -11.300 7.977 1.00 50.00 93 ASP A N 1
ATOM 757 C CA . ASP A 1 93 ? -17.351 -11.234 9.273 1.00 50.00 93 ASP A CA 1
ATOM 758 C C . ASP A 1 93 ? -18.347 -10.977 10.415 1.00 50.00 93 ASP A C 1
ATOM 760 O O . ASP A 1 93 ? -17.983 -10.493 11.490 1.00 50.00 93 ASP A O 1
ATOM 764 N N . THR A 1 94 ? -19.639 -11.257 10.224 1.00 43.97 94 THR A N 1
ATOM 765 C CA . THR A 1 94 ? -20.547 -11.271 11.367 1.00 43.97 94 THR A CA 1
ATOM 766 C C . THR A 1 94 ? -20.249 -12.501 12.217 1.00 43.97 94 THR A C 1
ATOM 768 O O . THR A 1 94 ? -20.471 -13.629 11.796 1.00 43.97 94 THR A O 1
ATOM 771 N N . LEU A 1 95 ? -19.843 -12.283 13.474 1.00 49.69 95 LEU A N 1
ATOM 772 C CA . LEU A 1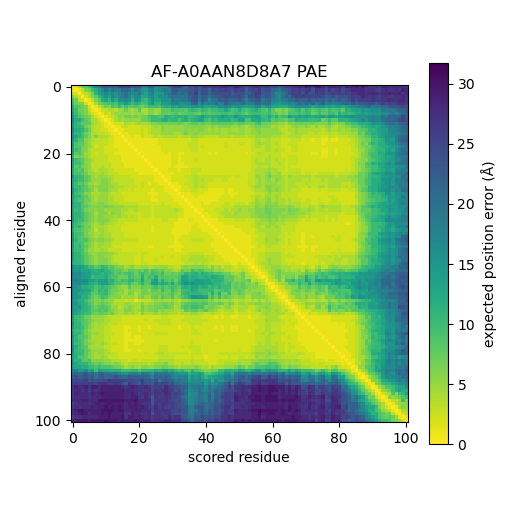 95 ? -19.760 -13.306 14.535 1.00 49.69 95 LEU A CA 1
ATOM 773 C C . LEU A 1 95 ? -21.035 -14.178 14.664 1.00 49.69 95 LEU A C 1
ATOM 775 O O . LEU A 1 95 ? -21.008 -15.216 15.316 1.00 49.69 95 LEU A O 1
ATOM 779 N N . GLN A 1 96 ? -22.145 -13.763 14.045 1.00 47.06 96 GLN A N 1
ATOM 780 C CA . GLN A 1 96 ? -23.396 -14.513 13.917 1.00 47.06 96 GLN A CA 1
ATOM 781 C C . GLN A 1 96 ? -23.266 -15.783 13.048 1.00 47.06 96 GLN A C 1
ATOM 783 O O . GLN A 1 96 ? -23.982 -16.747 13.305 1.00 47.06 96 GLN A O 1
ATOM 788 N N . ASP A 1 97 ? -22.349 -15.821 12.073 1.00 46.97 97 ASP A N 1
ATOM 789 C CA . ASP A 1 97 ? -22.169 -16.977 11.177 1.00 46.97 97 ASP A CA 1
ATOM 790 C C . ASP A 1 97 ? -21.233 -18.046 11.773 1.00 46.97 97 ASP A C 1
ATOM 792 O O . ASP A 1 97 ? -21.321 -19.220 11.426 1.00 46.97 97 ASP A O 1
ATOM 796 N N . ILE A 1 98 ? -20.379 -17.664 12.732 1.00 46.47 98 ILE A N 1
ATOM 797 C CA . ILE A 1 98 ? -19.418 -18.560 13.403 1.00 46.47 98 ILE A CA 1
ATOM 798 C C . ILE A 1 98 ? -20.068 -19.351 14.555 1.00 46.47 98 ILE A C 1
ATOM 800 O O . ILE A 1 98 ? -19.630 -20.454 14.866 1.00 46.47 98 ILE A O 1
ATOM 804 N N . ILE A 1 99 ? -21.110 -18.811 15.200 1.00 51.12 99 ILE A N 1
ATOM 805 C CA . ILE A 1 99 ? -21.736 -19.422 16.392 1.00 51.12 99 ILE A CA 1
ATOM 806 C C . ILE A 1 99 ? -22.776 -20.506 16.034 1.00 51.12 99 ILE A C 1
ATOM 808 O O . ILE A 1 99 ? -23.113 -21.324 16.883 1.00 51.12 99 ILE A O 1
ATOM 812 N N . ASN A 1 100 ? -23.260 -20.567 14.790 1.00 43.28 100 ASN A N 1
ATOM 813 C CA . ASN A 1 100 ? -24.302 -21.514 14.361 1.00 43.28 100 ASN A CA 1
ATOM 814 C C . ASN A 1 100 ? -23.764 -22.822 13.724 1.00 43.28 100 ASN A C 1
ATOM 816 O O . ASN A 1 100 ? -24.361 -23.316 12.765 1.00 43.28 100 ASN A O 1
ATOM 820 N N . LEU A 1 101 ? -22.673 -23.400 14.249 1.00 45.41 101 LEU A N 1
ATOM 821 C CA . LEU A 1 101 ? -22.197 -24.753 13.896 1.00 45.41 101 LEU A CA 1
ATOM 822 C C . LEU A 1 101 ? -22.358 -25.740 15.058 1.00 45.41 101 LEU A C 1
ATOM 824 O O . LEU A 1 101 ? -21.917 -25.406 16.180 1.00 45.41 101 LEU A O 1
#

InterPro domains:
  IPR000232 Heat shock factor (HSF)-type, DNA-binding [PF00447] (17-88)
  IPR000232 Heat shock factor (HSF)-type, DNA-binding [PR00056] (60-72)
  IPR000232 Heat shock factor (HSF)-type, DNA-binding [PR00056] (73-85)
  IPR000232 Heat shock factor (HSF)-type, DNA-binding [SM00415] (13-101)
  IPR036388 Winged helix-like DNA-binding domain superfamily [G3DSA:1.10.10.10] (11-97)
  IPR036390 Winged helix DNA-binding domain superfamily [SSF46785] (17-87)

Radius of gyration: 15.59 Å; Cα contacts (8 Å, |Δi|>4): 86; chains: 1; bounding box: 39×37×30 Å

Mean predicted aligned error: 9.23 Å

Solvent-accessible surface area (backbone atoms only — not comparable to full-atom values): 6496 Å² total; per-residue (Å²): 134,74,89,84,73,77,74,73,64,91,90,60,61,70,86,41,67,71,46,28,50,52,55,49,42,72,30,89,87,41,83,21,32,33,61,45,98,84,65,82,46,81,46,66,46,64,70,49,25,43,63,62,49,26,26,88,76,36,51,79,46,93,68,38,52,94,52,68,48,67,68,61,53,51,51,51,41,47,76,72,69,52,74,88,77,88,63,77,78,70,81,84,75,51,72,73,73,72,70,77,117

Sequence (101 aa):
MDFRDRSLPDGINPMNFPAKLWRLVNNPLNEGISWDIHGEVILIDQHLFEKQILSPRANTSPDAFKTTNFSSFVRQLNLYGFKKVDQPIKQLDTLQDIINL

Foldseek 3Di:
DDPPPLDDPPPDDCQDDVNLVVCQQPDPVQPQWHADPVNPDIHGPPVSCLVQALDPVNCPDSSGDPHSDVVVNVVSCVVVPHDDDPDPPPPPPPPVVVVPD

Organism: Champsocephalus gunnari (NCBI:txid52237)